Protein AF-A0A842WKW6-F1 (afdb_monomer_lite)

pLDDT: mean 90.65, std 12.06, range [54.97, 98.06]

Secondary structure (DSSP, 8-state):
----GGGEEEEEEEEEEETTEEEEEEEEEETT---EEEEEEEETTEEEEEEEE-HHHHHHHHHHHHHHHHHHTT-

Foldseek 3Di:
DDDDPVQKDFPDWDWDDDPQKIKIWTFIGGNNDQTWTWIWIDRVPDIDTPDIGGPVRCVVCVVVVVVVVVVVVVD

Radius of gyration: 15.16 Å; chains: 1; bounding box: 37×35×32 Å

Sequence (75 aa):
MPYDPNMDKTLWEEKIEVGDYTFAIRIMQYNEGTKKISIQRFRGEMFTKLGRLTAEEAEAVLPVVEKAIAEIKKE

Structure (mmCIF, N/CA/C/O backbone):
data_AF-A0A842WKW6-F1
#
_entry.id   AF-A0A842WKW6-F1
#
loop_
_atom_site.group_PDB
_atom_site.id
_atom_site.type_symbol
_atom_site.label_atom_id
_atom_site.label_alt_id
_atom_site.label_comp_id
_atom_site.label_asym_id
_atom_site.label_entity_id
_atom_site.label_seq_id
_atom_site.pdbx_PDB_ins_code
_atom_site.Cartn_x
_atom_site.Cartn_y
_atom_site.Cartn_z
_atom_site.occupancy
_atom_site.B_iso_or_equiv
_atom_site.auth_seq_id
_atom_site.auth_comp_id
_atom_site.auth_asym_id
_atom_site.auth_atom_id
_atom_site.pdbx_PDB_model_num
ATOM 1 N N . MET A 1 1 ? 13.648 22.112 -17.654 1.00 55.44 1 MET A N 1
ATOM 2 C CA . MET A 1 1 ? 14.591 20.976 -17.567 1.00 55.44 1 MET A CA 1
ATOM 3 C C . MET A 1 1 ? 14.093 19.893 -18.512 1.00 55.44 1 MET A C 1
ATOM 5 O O . MET A 1 1 ? 12.881 19.696 -18.535 1.00 55.44 1 MET A O 1
ATOM 9 N N . PRO A 1 2 ? 14.954 19.280 -19.341 1.00 57.22 2 PRO A N 1
ATOM 10 C CA . PRO A 1 2 ? 14.539 18.206 -20.240 1.00 57.22 2 PRO A CA 1
ATOM 11 C C . PRO A 1 2 ? 14.030 17.008 -19.424 1.00 57.22 2 PRO A C 1
ATOM 13 O O . PRO A 1 2 ? 14.601 16.673 -18.390 1.00 57.22 2 PRO A O 1
ATOM 16 N N . TYR A 1 3 ? 12.916 16.427 -19.862 1.00 54.97 3 TYR A N 1
ATOM 17 C CA . TYR A 1 3 ? 12.311 15.231 -19.280 1.00 54.97 3 TYR A CA 1
ATOM 18 C C . TYR A 1 3 ? 13.248 14.043 -19.525 1.00 54.97 3 TYR A C 1
ATOM 20 O O . TYR A 1 3 ? 13.408 13.629 -20.673 1.00 54.97 3 TYR A O 1
ATOM 28 N N . ASP A 1 4 ? 13.899 13.540 -18.474 1.00 60.97 4 ASP A N 1
ATOM 29 C CA . ASP A 1 4 ? 14.759 12.362 -18.565 1.00 60.97 4 ASP A CA 1
ATOM 30 C C . ASP A 1 4 ? 13.970 11.114 -18.119 1.00 60.97 4 ASP A C 1
ATOM 32 O O . ASP A 1 4 ? 13.587 11.006 -16.949 1.00 60.97 4 ASP A O 1
ATOM 36 N N . PRO A 1 5 ? 13.673 10.171 -19.030 1.00 58.44 5 PRO A N 1
ATOM 37 C CA . PRO A 1 5 ? 12.836 9.011 -18.730 1.00 58.44 5 PRO A CA 1
ATOM 38 C C . PRO A 1 5 ? 13.487 7.999 -17.766 1.00 58.44 5 PRO A C 1
ATOM 40 O O . PRO A 1 5 ? 12.800 7.090 -17.308 1.00 58.44 5 PRO A O 1
ATOM 43 N N . ASN A 1 6 ? 14.775 8.143 -17.410 1.00 61.06 6 ASN A N 1
ATOM 44 C CA . ASN A 1 6 ? 15.444 7.285 -16.414 1.00 61.06 6 ASN A CA 1
ATOM 45 C C . ASN A 1 6 ? 15.224 7.727 -14.957 1.00 61.06 6 ASN A C 1
ATOM 47 O O . ASN A 1 6 ? 15.746 7.103 -14.025 1.00 61.06 6 ASN A O 1
ATOM 51 N N . MET A 1 7 ? 14.483 8.812 -14.736 1.00 61.97 7 MET A N 1
ATOM 52 C CA . MET A 1 7 ? 14.273 9.374 -13.399 1.00 61.97 7 MET A CA 1
ATOM 53 C C . MET A 1 7 ? 13.262 8.601 -12.553 1.00 61.97 7 MET A C 1
ATOM 55 O O . MET A 1 7 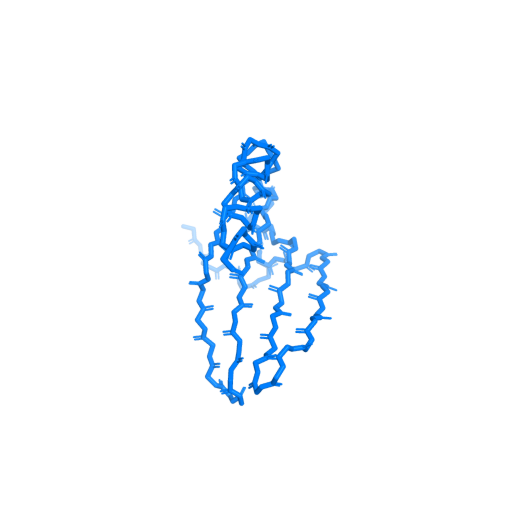? 13.285 8.717 -11.324 1.00 61.97 7 MET A O 1
ATOM 59 N N . ASP A 1 8 ? 12.401 7.808 -13.187 1.00 75.75 8 ASP A N 1
ATOM 60 C CA . ASP A 1 8 ? 11.344 7.063 -12.517 1.00 75.75 8 ASP A CA 1
ATOM 61 C C . ASP A 1 8 ? 11.792 5.623 -12.282 1.00 75.75 8 ASP A C 1
ATOM 63 O O . ASP A 1 8 ? 11.891 4.810 -13.201 1.00 75.75 8 ASP A O 1
ATOM 67 N N . LYS A 1 9 ? 12.079 5.298 -11.023 1.00 84.81 9 LYS A N 1
ATOM 68 C CA . LYS A 1 9 ? 12.613 3.995 -10.629 1.00 84.81 9 LYS A CA 1
ATOM 69 C C . LYS A 1 9 ? 11.595 3.238 -9.794 1.00 84.81 9 LYS A C 1
ATOM 71 O O . LYS A 1 9 ? 11.129 3.724 -8.762 1.00 84.81 9 LYS A O 1
ATOM 76 N N . THR A 1 10 ? 11.294 2.013 -10.215 1.00 91.25 10 THR A N 1
ATOM 77 C CA . THR A 1 10 ? 10.673 1.017 -9.337 1.00 91.25 10 THR A CA 1
ATOM 78 C C . THR A 1 10 ? 11.792 0.338 -8.563 1.00 91.25 10 THR A C 1
ATOM 80 O O . THR A 1 10 ? 12.624 -0.347 -9.146 1.00 91.25 10 THR A O 1
ATOM 83 N N . LEU A 1 11 ? 11.845 0.583 -7.257 1.00 93.06 11 LEU A N 1
ATOM 84 C CA . LEU A 1 11 ? 12.879 0.042 -6.373 1.00 93.06 11 LEU A CA 1
ATOM 85 C C . LEU A 1 11 ? 12.527 -1.360 -5.873 1.00 93.06 11 LEU A C 1
ATOM 87 O O . LEU A 1 11 ? 13.410 -2.128 -5.511 1.00 93.06 11 LEU A O 1
ATOM 91 N N . TRP A 1 12 ? 11.232 -1.661 -5.820 1.00 95.31 12 TRP A N 1
ATOM 92 C CA . TRP A 1 12 ? 10.692 -2.931 -5.360 1.00 95.31 12 TRP A CA 1
ATOM 93 C C . TRP A 1 12 ? 9.267 -3.105 -5.887 1.00 95.31 12 TRP A C 1
ATOM 95 O O . TRP A 1 12 ? 8.539 -2.116 -6.033 1.00 95.31 12 TRP A O 1
ATOM 105 N N . GLU A 1 13 ? 8.873 -4.346 -6.153 1.00 96.44 13 GLU A N 1
ATOM 106 C CA . GLU A 1 13 ? 7.526 -4.736 -6.563 1.00 96.44 13 GLU A CA 1
ATOM 107 C C . GLU A 1 13 ? 7.188 -6.110 -5.978 1.00 96.44 13 GLU A C 1
ATOM 109 O O . GLU A 1 13 ? 7.993 -7.033 -6.072 1.00 96.44 13 GLU A O 1
ATOM 114 N N . GLU A 1 14 ? 5.967 -6.255 -5.472 1.00 97.69 14 GLU A N 1
ATOM 115 C CA . GLU A 1 14 ? 5.351 -7.548 -5.184 1.00 97.69 14 GLU A CA 1
ATOM 116 C C . GLU A 1 14 ? 3.933 -7.592 -5.746 1.00 97.69 14 GLU A C 1
ATOM 118 O O . GLU A 1 14 ? 3.232 -6.572 -5.809 1.00 97.69 14 GLU A O 1
ATOM 123 N N . LYS A 1 15 ? 3.524 -8.781 -6.191 1.00 96.94 15 LYS 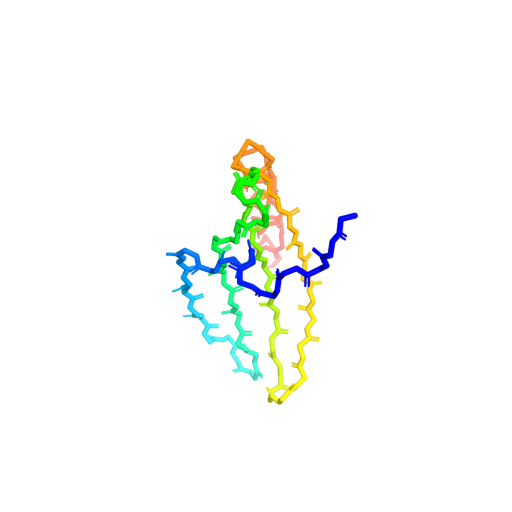A N 1
ATOM 124 C CA . LYS A 1 15 ? 2.212 -9.020 -6.788 1.00 96.94 15 LYS A CA 1
ATOM 125 C C . LYS A 1 15 ? 1.460 -10.083 -6.012 1.00 96.94 15 LYS A C 1
ATOM 127 O O . LYS A 1 15 ? 2.046 -11.075 -5.592 1.00 96.94 15 LYS A O 1
ATOM 132 N N . ILE A 1 16 ? 0.155 -9.885 -5.887 1.00 97.12 16 ILE A N 1
ATOM 133 C CA . ILE A 1 16 ? -0.766 -10.848 -5.290 1.00 97.12 16 ILE A CA 1
ATOM 134 C C . ILE A 1 16 ? -1.981 -11.034 -6.195 1.00 97.12 16 ILE A C 1
ATOM 136 O O . ILE A 1 16 ? -2.570 -10.065 -6.677 1.00 97.12 16 ILE A O 1
ATOM 140 N N . GLU A 1 17 ? -2.345 -12.287 -6.437 1.00 96.69 17 GLU A N 1
ATOM 141 C CA . GLU A 1 17 ? -3.516 -12.661 -7.228 1.00 96.69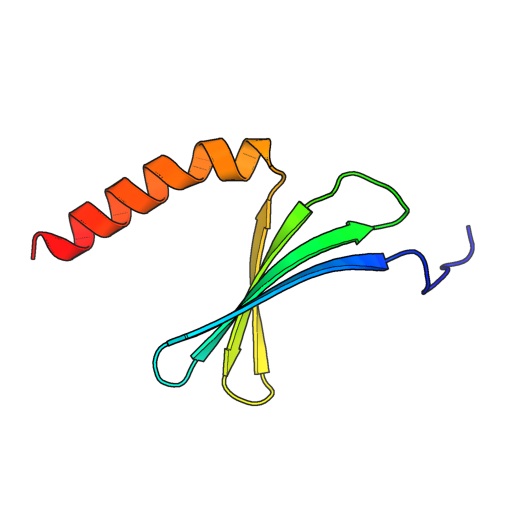 17 GLU A CA 1
ATOM 142 C C . GLU A 1 17 ? -4.716 -12.898 -6.307 1.00 96.69 17 GLU A C 1
ATOM 144 O O . GLU A 1 17 ? -4.620 -13.601 -5.301 1.00 96.69 17 GLU A O 1
ATOM 149 N N . VAL A 1 18 ? -5.849 -12.278 -6.638 1.00 95.19 18 VAL A N 1
ATOM 150 C CA . VAL A 1 18 ? -7.100 -12.352 -5.877 1.00 95.19 18 VAL A CA 1
ATOM 151 C C . VAL A 1 18 ? -8.264 -12.479 -6.862 1.00 95.19 18 VAL A C 1
ATOM 153 O O . VAL A 1 18 ? -8.754 -11.485 -7.404 1.00 95.19 18 VAL A O 1
ATOM 156 N N . GLY A 1 19 ? -8.713 -13.715 -7.099 1.00 94.81 19 GLY A N 1
ATOM 157 C CA . GLY A 1 19 ? -9.723 -14.014 -8.120 1.00 94.81 19 GLY A CA 1
ATOM 158 C C . GLY A 1 19 ? -9.236 -13.619 -9.519 1.00 94.81 19 GLY A C 1
ATOM 159 O O . GLY A 1 19 ? -8.109 -13.927 -9.885 1.00 94.81 19 GLY A O 1
ATOM 160 N N . ASP A 1 20 ? -10.061 -12.889 -10.274 1.00 95.56 20 ASP A N 1
ATOM 161 C CA . ASP A 1 20 ? -9.721 -12.375 -11.616 1.00 95.56 20 ASP A CA 1
ATOM 162 C C . ASP A 1 20 ? -8.816 -11.126 -11.612 1.00 95.56 20 ASP A C 1
ATOM 164 O O . ASP A 1 20 ? -8.597 -10.505 -12.659 1.00 95.56 20 ASP A O 1
ATOM 168 N N . TYR A 1 21 ? -8.342 -10.694 -10.440 1.00 97.19 21 TYR A N 1
ATOM 169 C CA . TYR A 1 21 ? -7.553 -9.477 -10.285 1.00 97.19 21 TYR A CA 1
ATOM 170 C C . TYR A 1 21 ? -6.138 -9.774 -9.794 1.00 97.19 21 TYR A C 1
ATOM 172 O O . TYR A 1 21 ? -5.932 -10.581 -8.892 1.00 97.19 21 TYR A O 1
ATOM 180 N N . THR A 1 22 ? -5.165 -9.025 -10.307 1.00 97.62 22 THR A N 1
ATOM 181 C CA . THR A 1 22 ? -3.804 -8.989 -9.755 1.00 97.62 22 THR A CA 1
ATOM 182 C C . THR A 1 22 ? -3.575 -7.633 -9.112 1.00 97.62 22 THR A C 1
ATOM 184 O O . THR A 1 22 ? -3.821 -6.599 -9.725 1.00 97.62 22 THR A O 1
ATOM 187 N N . PHE A 1 23 ? -3.085 -7.601 -7.884 1.00 97.50 23 PHE A N 1
ATOM 188 C CA . PHE A 1 23 ? -2.662 -6.373 -7.228 1.00 97.50 23 PHE A CA 1
ATOM 189 C C . PHE A 1 23 ? -1.144 -6.291 -7.274 1.00 97.50 23 PHE A C 1
ATOM 191 O O . PHE A 1 23 ? -0.471 -7.289 -7.044 1.00 97.50 23 PHE A O 1
ATOM 198 N N . ALA A 1 24 ? -0.608 -5.110 -7.567 1.00 97.50 24 ALA A N 1
ATOM 199 C CA . ALA A 1 24 ? 0.820 -4.836 -7.477 1.00 97.50 24 ALA A CA 1
ATOM 200 C C . ALA A 1 24 ? 1.063 -3.728 -6.454 1.00 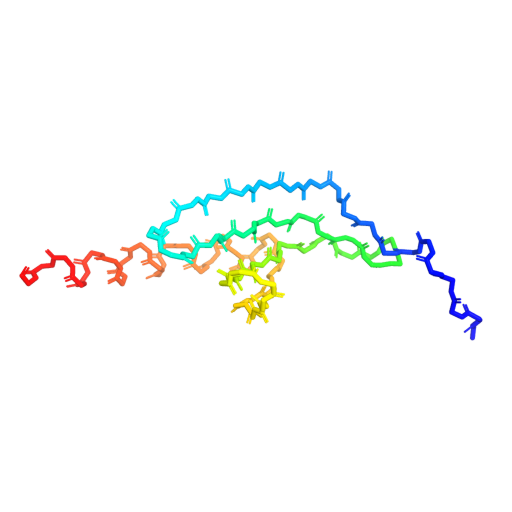97.50 24 ALA A C 1
ATOM 202 O O . ALA A 1 24 ? 0.492 -2.635 -6.566 1.00 97.50 24 ALA A O 1
ATOM 203 N N . ILE A 1 25 ? 1.933 -4.011 -5.488 1.00 97.12 25 ILE A N 1
ATOM 204 C CA . ILE A 1 25 ? 2.448 -3.042 -4.525 1.00 97.12 25 ILE A CA 1
ATOM 205 C C . ILE A 1 25 ? 3.884 -2.733 -4.922 1.00 97.12 25 ILE A C 1
ATOM 207 O O . ILE A 1 25 ? 4.699 -3.636 -5.089 1.00 97.12 25 ILE A O 1
ATOM 211 N N . ARG A 1 26 ? 4.197 -1.452 -5.114 1.00 96.62 26 ARG A N 1
ATOM 212 C CA . ARG A 1 26 ? 5.513 -1.004 -5.586 1.00 96.62 26 ARG A CA 1
ATOM 213 C C . ARG A 1 26 ? 6.079 0.084 -4.710 1.00 96.62 26 ARG A C 1
ATOM 215 O O . ARG A 1 26 ? 5.344 0.977 -4.300 1.00 96.62 26 ARG A O 1
ATOM 222 N N . ILE A 1 27 ? 7.395 0.097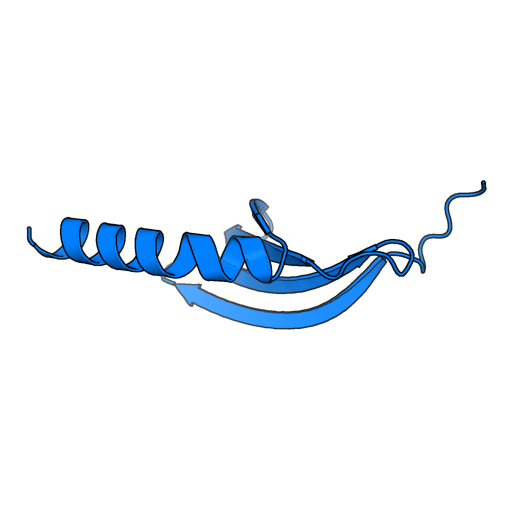 -4.552 1.00 96.31 27 ILE A N 1
ATOM 223 C CA . ILE A 1 27 ? 8.118 1.279 -4.086 1.00 96.31 27 ILE A CA 1
ATOM 224 C C . ILE A 1 27 ? 8.606 2.023 -5.325 1.00 96.31 27 ILE A C 1
ATOM 226 O O . ILE A 1 27 ? 9.492 1.545 -6.032 1.00 96.31 27 ILE A O 1
ATOM 230 N N . MET A 1 28 ? 8.030 3.194 -5.585 1.00 92.44 28 MET A N 1
ATOM 231 C CA . MET A 1 28 ? 8.430 4.052 -6.698 1.00 92.44 28 MET A CA 1
ATOM 232 C C . MET A 1 28 ? 9.120 5.318 -6.200 1.00 92.44 28 MET A C 1
ATOM 234 O O . MET A 1 28 ? 8.650 5.980 -5.269 1.00 92.44 28 MET A O 1
ATOM 238 N N . GLN A 1 29 ? 10.212 5.678 -6.862 1.00 90.06 29 GLN A N 1
ATOM 239 C CA . GLN A 1 29 ? 10.955 6.908 -6.647 1.00 90.06 29 GLN A CA 1
ATOM 240 C C . GLN A 1 29 ? 11.003 7.688 -7.957 1.00 90.06 29 GLN A C 1
ATOM 242 O O . GLN A 1 29 ? 11.416 7.150 -8.976 1.00 90.06 29 GLN A O 1
ATOM 247 N N . TYR A 1 30 ? 10.566 8.942 -7.916 1.00 82.25 30 TYR A N 1
ATOM 248 C CA . TYR A 1 30 ? 10.489 9.811 -9.087 1.00 82.25 30 TYR A CA 1
ATOM 249 C C . TYR A 1 30 ? 11.509 10.919 -8.907 1.00 82.25 30 TYR A C 1
ATOM 251 O O . TYR A 1 30 ? 11.445 11.617 -7.891 1.00 82.25 30 TYR A O 1
ATOM 259 N N . ASN A 1 31 ? 12.422 11.077 -9.863 1.00 83.06 31 ASN A N 1
ATOM 260 C CA . ASN A 1 31 ? 13.440 12.130 -9.849 1.00 83.06 31 ASN A CA 1
ATOM 261 C C . ASN A 1 31 ? 14.227 12.175 -8.524 1.00 83.06 31 ASN A C 1
ATOM 263 O O . ASN A 1 31 ? 14.338 13.220 -7.890 1.00 83.06 31 ASN A O 1
ATOM 267 N N . GLU A 1 32 ? 14.641 10.997 -8.036 1.00 79.25 32 GLU A N 1
ATOM 268 C CA . GLU A 1 32 ? 15.341 10.823 -6.747 1.00 79.25 32 GLU A CA 1
ATOM 269 C C . GLU A 1 32 ? 14.595 11.389 -5.518 1.00 79.25 32 GLU A C 1
ATOM 271 O O . GLU A 1 32 ? 15.130 11.422 -4.412 1.00 79.25 32 GLU A O 1
ATOM 276 N N . GLY A 1 33 ? 13.325 11.767 -5.680 1.00 83.94 33 GLY A N 1
ATOM 277 C CA . GLY A 1 33 ? 12.493 12.341 -4.633 1.00 83.94 33 GLY A CA 1
ATOM 278 C C . GLY A 1 33 ? 12.025 11.315 -3.604 1.00 83.94 33 GLY A C 1
ATOM 279 O O . GLY A 1 33 ? 12.550 10.206 -3.481 1.00 83.94 33 GLY A O 1
ATOM 280 N N . THR A 1 34 ? 10.990 11.674 -2.847 1.00 91.06 34 THR A N 1
ATOM 281 C CA . THR A 1 34 ? 10.444 10.808 -1.798 1.00 91.06 34 THR A CA 1
ATOM 282 C C . THR A 1 34 ? 9.941 9.488 -2.382 1.00 91.06 34 THR A C 1
ATOM 284 O O . THR A 1 34 ? 9.094 9.467 -3.284 1.00 91.06 34 THR A O 1
ATOM 287 N N . LYS A 1 35 ? 10.442 8.378 -1.834 1.00 94.69 35 LYS A N 1
ATOM 288 C CA . LYS A 1 35 ? 9.945 7.034 -2.136 1.00 94.69 35 LYS A CA 1
ATOM 289 C C . LYS A 1 35 ? 8.487 6.940 -1.706 1.00 94.69 35 LYS A C 1
ATOM 291 O O . LYS A 1 35 ? 8.139 7.324 -0.592 1.00 94.69 35 LYS A O 1
ATOM 296 N N . LYS A 1 36 ? 7.635 6.437 -2.592 1.00 95.25 36 LYS A N 1
ATOM 297 C CA . LYS A 1 36 ? 6.211 6.256 -2.313 1.00 95.25 36 LYS A CA 1
ATOM 298 C C . LYS A 1 36 ? 5.788 4.831 -2.618 1.00 95.25 36 LYS A C 1
ATOM 300 O O . LYS A 1 36 ? 6.201 4.264 -3.630 1.00 95.25 36 LYS A O 1
ATOM 305 N N . ILE A 1 37 ? 4.925 4.302 -1.767 1.00 97.00 37 ILE A N 1
ATOM 306 C CA . ILE A 1 37 ? 4.214 3.055 -1.995 1.00 97.00 37 ILE A CA 1
ATOM 307 C C . ILE A 1 37 ? 3.126 3.347 -3.023 1.00 97.00 37 ILE A C 1
ATOM 309 O O . ILE A 1 37 ? 2.330 4.267 -2.847 1.00 97.00 37 ILE A O 1
ATOM 313 N N . SER A 1 38 ? 3.096 2.600 -4.118 1.00 96.06 38 SER A N 1
ATOM 314 C CA . SER A 1 38 ? 2.042 2.667 -5.123 1.00 96.06 38 SER A CA 1
ATOM 315 C C . SER A 1 38 ? 1.286 1.356 -5.156 1.00 96.06 38 SER A C 1
ATOM 317 O O . SER A 1 38 ? 1.890 0.290 -5.218 1.00 96.06 38 SER A O 1
ATOM 319 N N . ILE A 1 39 ? -0.037 1.466 -5.176 1.00 96.81 39 ILE A N 1
ATOM 320 C CA . ILE A 1 39 ? -0.955 0.334 -5.189 1.00 96.81 39 ILE A CA 1
ATOM 321 C C . ILE A 1 39 ? -1.713 0.367 -6.509 1.00 96.81 39 ILE A C 1
ATOM 323 O O . ILE A 1 39 ? -2.340 1.374 -6.859 1.00 96.81 39 ILE A O 1
ATOM 327 N N . GLN A 1 40 ? -1.650 -0.727 -7.255 1.00 97.12 40 GLN A N 1
ATOM 328 C CA . GLN A 1 40 ? -2.359 -0.884 -8.517 1.00 97.12 40 GLN A CA 1
ATOM 329 C C . GLN A 1 40 ? -3.137 -2.190 -8.536 1.00 97.12 40 GLN A C 1
ATOM 331 O O . GLN A 1 40 ? -2.697 -3.185 -7.970 1.00 97.12 40 GLN A O 1
ATOM 336 N N . ARG A 1 41 ? -4.277 -2.179 -9.219 1.00 97.56 41 ARG A N 1
ATOM 337 C CA . ARG A 1 41 ? -5.092 -3.359 -9.497 1.00 97.56 41 ARG A CA 1
ATOM 338 C C . ARG A 1 41 ? -5.154 -3.575 -10.997 1.00 97.56 41 ARG A C 1
ATOM 340 O O . ARG A 1 41 ? -5.436 -2.634 -11.731 1.00 97.56 41 ARG A O 1
ATOM 347 N N . PHE A 1 42 ? -4.946 -4.805 -11.424 1.00 97.12 42 PHE A N 1
ATOM 348 C CA . PHE A 1 42 ? -4.971 -5.257 -12.804 1.00 97.12 42 PHE A CA 1
ATOM 349 C C . PHE A 1 42 ? -6.131 -6.228 -13.006 1.00 97.12 42 PHE A C 1
ATOM 351 O O . PHE A 1 42 ? -6.477 -6.977 -12.093 1.00 97.12 42 PHE A O 1
ATOM 358 N N . ARG A 1 43 ? -6.712 -6.213 -14.204 1.00 96.31 43 ARG A N 1
ATOM 359 C CA . ARG A 1 43 ? -7.638 -7.229 -14.712 1.00 96.31 43 ARG A CA 1
ATOM 360 C C . ARG A 1 43 ? -7.288 -7.477 -16.177 1.00 96.31 43 ARG A C 1
ATOM 362 O O . ARG A 1 43 ? -7.625 -6.659 -17.035 1.00 96.31 43 ARG A O 1
ATOM 369 N N . GLY A 1 44 ? -6.569 -8.564 -16.450 1.00 91.38 44 GLY A N 1
ATOM 370 C CA . GLY A 1 44 ? -5.903 -8.751 -17.741 1.00 91.38 44 GLY A CA 1
ATOM 371 C C . GLY A 1 44 ? -4.922 -7.604 -18.018 1.00 91.38 44 GLY A C 1
ATOM 372 O O . GLY A 1 44 ? -4.116 -7.253 -17.161 1.00 91.38 44 GLY A O 1
ATOM 373 N N . GLU A 1 45 ? -5.028 -6.980 -19.191 1.00 90.12 45 GLU A N 1
ATOM 374 C CA . GLU A 1 45 ? -4.154 -5.870 -19.611 1.00 90.12 45 GLU A CA 1
ATOM 375 C C . GLU A 1 45 ? -4.557 -4.502 -19.028 1.00 90.12 45 GLU A C 1
ATOM 377 O O . GLU A 1 45 ? -3.799 -3.534 -19.099 1.00 90.12 45 GLU A O 1
ATOM 382 N N . MET A 1 46 ? -5.749 -4.394 -18.433 1.00 94.31 46 MET A N 1
ATOM 383 C CA . MET A 1 46 ? -6.244 -3.142 -17.860 1.00 94.31 46 MET A CA 1
ATOM 384 C C . MET A 1 46 ? -5.741 -2.961 -16.430 1.00 94.31 46 MET A C 1
ATOM 386 O O . MET A 1 46 ? -5.850 -3.879 -15.617 1.00 94.31 46 MET A O 1
ATOM 390 N N . PHE A 1 47 ? -5.276 -1.755 -16.088 1.00 93.75 47 PHE A N 1
ATOM 391 C CA . PHE A 1 47 ? -4.876 -1.416 -14.722 1.00 93.75 47 PHE A CA 1
ATOM 392 C C . PHE A 1 47 ? -5.587 -0.173 -14.184 1.00 93.75 47 PHE A C 1
ATOM 394 O O . PHE A 1 47 ? -5.947 0.749 -14.912 1.00 93.75 47 PHE A O 1
ATOM 401 N N . THR A 1 48 ? -5.771 -0.132 -12.869 1.00 97.12 48 THR A N 1
ATOM 402 C CA . THR A 1 48 ? -6.312 1.002 -12.122 1.00 97.12 48 THR A CA 1
ATOM 403 C C . THR A 1 48 ? -5.375 1.320 -10.966 1.00 97.12 48 THR A C 1
ATOM 405 O O . THR A 1 48 ? -4.976 0.431 -10.212 1.00 97.12 48 THR A O 1
ATOM 408 N N . LYS A 1 49 ? -5.024 2.596 -10.801 1.00 95.88 49 LYS A N 1
ATOM 409 C CA . LYS A 1 49 ? -4.287 3.060 -9.620 1.00 95.88 49 LYS A CA 1
ATOM 410 C C . LYS A 1 49 ? -5.262 3.144 -8.450 1.00 95.88 49 LYS A C 1
ATOM 412 O O . LYS A 1 49 ? -6.256 3.853 -8.549 1.00 95.88 49 LYS A O 1
ATOM 417 N N . LEU A 1 50 ? -4.978 2.426 -7.369 1.00 95.94 50 LEU A N 1
ATOM 418 C CA . LEU A 1 50 ? -5.795 2.464 -6.154 1.00 95.94 50 LEU A CA 1
ATOM 419 C C . LEU A 1 50 ? -5.296 3.511 -5.163 1.00 95.94 50 LEU A C 1
ATOM 421 O O . LEU A 1 50 ? -6.082 4.072 -4.410 1.00 95.94 50 LEU A O 1
ATOM 425 N N . GLY A 1 51 ? -3.997 3.800 -5.179 1.00 94.81 51 GLY A N 1
ATOM 426 C CA . GLY A 1 51 ? -3.431 4.813 -4.305 1.00 94.81 51 GLY A CA 1
ATOM 427 C C . GLY A 1 51 ? -1.928 4.956 -4.456 1.00 94.81 51 GLY A C 1
ATOM 428 O O . GLY A 1 51 ? -1.245 4.118 -5.059 1.00 94.81 51 GLY A O 1
ATOM 429 N N . ARG A 1 52 ? -1.422 6.053 -3.897 1.00 94.38 52 ARG A N 1
ATOM 430 C CA . ARG A 1 52 ? 0.002 6.311 -3.736 1.00 94.38 52 ARG A CA 1
ATOM 431 C C . ARG A 1 52 ? 0.213 7.047 -2.422 1.00 94.38 52 ARG A C 1
ATOM 433 O O . ARG A 1 52 ? -0.371 8.106 -2.240 1.00 94.38 52 ARG A O 1
ATOM 440 N N . LEU A 1 53 ? 1.045 6.486 -1.558 1.00 96.44 53 LEU A N 1
ATOM 441 C CA . LEU A 1 53 ? 1.237 6.937 -0.182 1.00 96.44 53 LEU A CA 1
ATOM 442 C C . LEU A 1 53 ? 2.735 7.066 0.106 1.00 96.44 53 LEU A C 1
ATOM 444 O O . LEU A 1 53 ? 3.546 6.318 -0.447 1.00 96.44 53 LEU A O 1
ATOM 448 N N . THR A 1 54 ? 3.128 8.010 0.951 1.00 96.38 54 THR A N 1
ATOM 449 C CA . THR A 1 54 ? 4.419 7.933 1.647 1.00 96.38 54 THR A CA 1
ATOM 450 C C . THR A 1 54 ? 4.397 6.786 2.664 1.00 96.38 54 THR A C 1
ATOM 452 O O . THR A 1 54 ? 3.350 6.187 2.916 1.00 96.38 54 THR A O 1
ATOM 455 N N . ALA A 1 55 ? 5.556 6.451 3.237 1.00 95.44 55 ALA A N 1
ATOM 456 C CA . ALA A 1 55 ? 5.613 5.474 4.324 1.00 95.44 55 ALA A CA 1
ATOM 457 C C . ALA A 1 55 ? 4.759 5.932 5.522 1.00 95.44 55 ALA A C 1
ATOM 459 O O . ALA A 1 55 ? 3.911 5.175 5.976 1.00 95.44 55 ALA A O 1
ATOM 460 N N . GLU A 1 56 ? 4.884 7.201 5.919 1.00 96.88 56 GLU A N 1
ATOM 461 C CA . GLU A 1 56 ? 4.130 7.794 7.033 1.00 96.88 56 GLU A CA 1
ATOM 462 C C . GLU A 1 56 ? 2.610 7.757 6.797 1.00 96.88 56 GLU A C 1
ATOM 464 O O . GLU A 1 56 ? 1.842 7.386 7.682 1.00 96.88 56 GLU A O 1
ATOM 469 N N . GLU A 1 57 ? 2.159 8.099 5.583 1.00 97.50 57 GLU A N 1
ATOM 470 C CA . GLU A 1 57 ? 0.740 8.018 5.218 1.00 97.50 57 GLU A CA 1
ATOM 471 C C . GLU A 1 57 ? 0.241 6.567 5.252 1.00 97.50 57 GLU A C 1
ATOM 473 O O . GLU A 1 57 ? -0.862 6.305 5.728 1.00 97.50 57 GLU A O 1
ATOM 478 N N . ALA A 1 58 ? 1.044 5.612 4.771 1.00 96.31 58 ALA A N 1
ATOM 479 C CA . ALA A 1 58 ? 0.687 4.199 4.807 1.00 96.31 58 ALA A CA 1
ATOM 480 C C . ALA A 1 58 ? 0.594 3.670 6.245 1.00 96.31 58 ALA A C 1
ATOM 482 O O . ALA A 1 58 ? -0.394 3.020 6.576 1.00 96.31 58 ALA A O 1
ATOM 483 N N . GLU A 1 59 ? 1.557 3.995 7.110 1.00 97.56 59 GLU A N 1
ATOM 484 C CA . GLU A 1 59 ? 1.540 3.624 8.531 1.00 97.56 59 GLU A CA 1
ATOM 485 C C . GLU A 1 59 ? 0.301 4.171 9.252 1.00 97.56 59 GLU A C 1
ATOM 487 O O . GLU A 1 59 ? -0.311 3.461 10.050 1.00 97.56 59 GLU A O 1
ATOM 492 N N . ALA A 1 60 ? -0.129 5.395 8.930 1.00 97.75 60 ALA A N 1
ATOM 493 C CA . ALA A 1 60 ? -1.342 5.983 9.495 1.00 97.75 60 ALA A CA 1
ATOM 494 C C . ALA A 1 60 ? -2.639 5.350 8.950 1.00 97.75 60 ALA A C 1
ATOM 496 O O . ALA A 1 60 ? -3.621 5.214 9.683 1.00 97.75 60 ALA A O 1
ATOM 497 N N . VAL A 1 61 ? -2.666 4.964 7.669 1.00 97.00 61 VAL A N 1
ATOM 498 C CA . VAL A 1 61 ? -3.857 4.415 6.995 1.00 97.00 61 VAL A CA 1
ATOM 499 C C . VAL A 1 61 ? -4.073 2.932 7.304 1.00 97.00 61 VAL A C 1
ATOM 501 O O . VAL A 1 61 ? -5.221 2.513 7.463 1.00 97.00 61 VAL A O 1
ATOM 504 N N . LEU A 1 62 ? -3.004 2.138 7.421 1.00 96.38 62 LEU A N 1
ATOM 505 C CA . LEU A 1 62 ? -3.065 0.695 7.689 1.00 96.38 62 LEU A CA 1
ATOM 506 C C . LEU A 1 62 ? -4.016 0.308 8.838 1.00 96.38 62 LEU A C 1
ATOM 508 O O . LEU A 1 62 ? -4.933 -0.474 8.576 1.00 96.38 62 LEU A O 1
ATOM 512 N N . PRO A 1 63 ? -3.925 0.883 10.055 1.00 97.75 63 PRO A N 1
ATOM 513 C CA . PRO A 1 63 ? -4.812 0.495 11.153 1.00 97.75 63 PRO A CA 1
ATOM 514 C C . PRO A 1 63 ? -6.283 0.847 10.891 1.00 97.75 63 PRO A C 1
ATOM 516 O O . PRO A 1 63 ? -7.187 0.214 11.437 1.00 97.75 63 PRO A O 1
ATOM 519 N N . VAL A 1 64 ? -6.558 1.863 10.066 1.00 98.06 64 VAL A N 1
ATOM 520 C CA . VAL A 1 64 ? -7.928 2.216 9.663 1.00 98.06 64 VAL A CA 1
ATOM 521 C C . VAL A 1 64 ? -8.464 1.196 8.658 1.00 98.06 64 VAL A C 1
ATOM 523 O O . VAL A 1 64 ? -9.611 0.769 8.780 1.00 98.06 64 VAL A O 1
ATOM 526 N N . VAL A 1 65 ? -7.631 0.753 7.711 1.00 97.06 65 VAL A N 1
ATOM 527 C CA . VAL A 1 65 ? -7.976 -0.313 6.758 1.00 97.06 65 VAL A CA 1
ATOM 528 C C . VAL A 1 65 ? -8.247 -1.627 7.489 1.00 97.06 65 VAL A C 1
ATOM 530 O O . VAL A 1 65 ? -9.253 -2.275 7.210 1.00 97.06 65 VAL A O 1
ATOM 533 N N . GLU A 1 66 ? -7.421 -1.997 8.469 1.00 97.38 66 GLU A N 1
ATOM 534 C CA . GLU A 1 66 ? -7.639 -3.197 9.287 1.00 97.38 66 GLU A CA 1
ATOM 535 C C . GLU A 1 66 ? -8.977 -3.152 10.038 1.00 97.38 66 GLU A C 1
ATOM 537 O O . GLU A 1 66 ? -9.727 -4.130 10.030 1.00 97.38 66 GLU A O 1
ATOM 542 N N . LYS A 1 67 ? -9.330 -2.000 10.625 1.00 97.88 67 LYS A N 1
ATOM 543 C CA . LYS A 1 67 ? -10.643 -1.797 11.260 1.00 97.88 67 LYS A CA 1
ATOM 544 C C . LYS A 1 67 ? -11.795 -1.923 10.264 1.00 97.88 67 LYS A C 1
ATOM 546 O O . LYS A 1 67 ? -12.798 -2.550 10.590 1.00 97.88 67 LYS A O 1
ATOM 551 N N . ALA A 1 68 ? -11.655 -1.362 9.063 1.00 97.94 68 ALA A N 1
ATOM 552 C CA . ALA A 1 68 ? -12.672 -1.472 8.020 1.00 97.94 68 ALA A CA 1
ATOM 553 C C . ALA A 1 68 ? -12.867 -2.930 7.567 1.00 97.94 68 ALA A C 1
ATOM 555 O O . ALA A 1 68 ? -13.999 -3.381 7.424 1.00 97.94 68 ALA A O 1
ATOM 556 N N . ILE A 1 69 ? -11.779 -3.695 7.414 1.00 97.12 69 ILE A N 1
ATOM 557 C CA . ILE A 1 69 ? -11.840 -5.136 7.115 1.00 97.12 69 ILE A CA 1
ATOM 558 C C . ILE A 1 69 ? -12.567 -5.886 8.233 1.00 97.12 69 ILE A C 1
ATOM 560 O O . ILE A 1 69 ? -13.398 -6.749 7.949 1.00 97.12 69 ILE A O 1
ATOM 564 N N . ALA A 1 70 ? -12.256 -5.575 9.494 1.00 97.38 70 ALA A N 1
ATOM 565 C CA . ALA A 1 70 ? -12.926 -6.186 10.633 1.00 97.38 70 ALA A CA 1
ATOM 566 C C . ALA A 1 70 ? -14.429 -5.876 10.640 1.00 97.38 70 ALA A C 1
ATOM 568 O O . ALA A 1 70 ? -15.205 -6.762 10.966 1.00 97.38 70 ALA A O 1
ATOM 569 N N . GLU A 1 71 ? -14.842 -4.665 10.257 1.00 97.69 71 GLU A N 1
ATOM 570 C CA . GLU A 1 71 ? -16.261 -4.303 10.168 1.00 97.69 71 GLU A CA 1
ATOM 571 C C . GLU A 1 71 ? -16.996 -5.092 9.078 1.00 97.69 71 GLU A C 1
ATOM 573 O O . GLU A 1 71 ? -18.048 -5.656 9.350 1.00 97.69 71 GLU A O 1
ATOM 578 N N . ILE A 1 72 ? -16.399 -5.226 7.889 1.00 96.75 72 ILE A N 1
ATOM 579 C CA . ILE A 1 72 ? -16.971 -6.009 6.777 1.00 96.75 72 ILE A CA 1
ATOM 580 C C . ILE A 1 72 ? -17.148 -7.490 7.155 1.00 96.75 72 ILE A C 1
ATOM 582 O O . ILE A 1 72 ? -18.075 -8.146 6.703 1.00 96.75 72 ILE A O 1
ATOM 586 N N . LYS A 1 73 ? -16.247 -8.046 7.973 1.00 93.75 73 LYS A N 1
ATOM 587 C CA . LYS A 1 73 ? -16.265 -9.469 8.360 1.00 93.75 73 LYS A CA 1
ATOM 588 C C . LYS A 1 73 ? -17.160 -9.798 9.556 1.00 93.75 73 LYS A C 1
ATOM 590 O O . LYS A 1 73 ? -17.221 -10.963 9.941 1.00 93.75 73 LYS A O 1
ATOM 595 N N . LYS A 1 74 ? -17.773 -8.802 10.198 1.00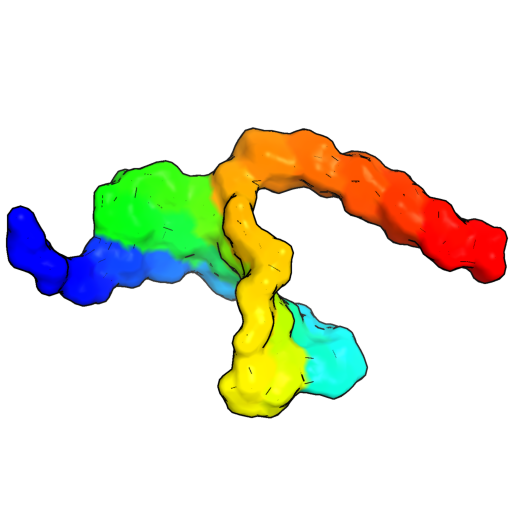 88.31 74 LYS A N 1
ATOM 596 C CA . LYS A 1 74 ? -18.721 -9.041 11.299 1.00 88.31 74 LYS A CA 1
ATOM 597 C C . LYS A 1 74 ? -20.094 -9.505 10.808 1.00 88.31 74 LYS A C 1
ATOM 599 O O . LYS A 1 74 ? -20.891 -9.921 11.645 1.00 88.31 74 LYS A O 1
ATOM 604 N N . GLU A 1 75 ? -20.352 -9.401 9.505 1.00 56.12 75 GLU A N 1
ATOM 605 C CA . GLU A 1 75 ? -21.576 -9.862 8.838 1.00 56.12 75 GLU A CA 1
ATOM 606 C C . GLU A 1 75 ? -21.601 -11.381 8.616 1.00 56.12 75 GLU A C 1
ATOM 608 O O . GLU A 1 75 ? -20.554 -11.956 8.233 1.00 56.12 75 GLU A O 1
#